Protein AF-A0A3S9T1Z1-F1 (afdb_monomer_lite)

Sequence (65 aa):
MLTMEQIYFIKNLVEKKGYSLRKTAKITGHDFKTVKKYVEKDDWNLKPNARKKRGSKLDKFKPII

Secondary structure (DSSP, 8-state):
---HHHHHHHHHHHHTT---HHHHHHHHT--HHHHHHHHS----SPPPPPPP-PPPGGGGGS---

pLDDT: mean 89.78, std 6.26, range [72.69, 96.81]

Organism: NCBI:txid1323375

Foldseek 3Di:
DDDPVLLVVLQCCCPVVVDDLVVSCVVSVHDSVVSVVSNPDPDPDDDPDDDPDDDDPCVVVDDDD

Radius of gyration: 22.45 Å; chains: 1; bounding box: 50×19×58 Å

Structure (mmCIF, N/CA/C/O backbone):
data_AF-A0A3S9T1Z1-F1
#
_entry.id   AF-A0A3S9T1Z1-F1
#
loop_
_atom_site.group_PDB
_atom_site.id
_atom_site.type_symbol
_atom_site.label_atom_id
_atom_site.label_alt_id
_atom_site.label_comp_id
_atom_site.label_asym_id
_atom_site.label_entity_id
_atom_site.label_seq_id
_atom_site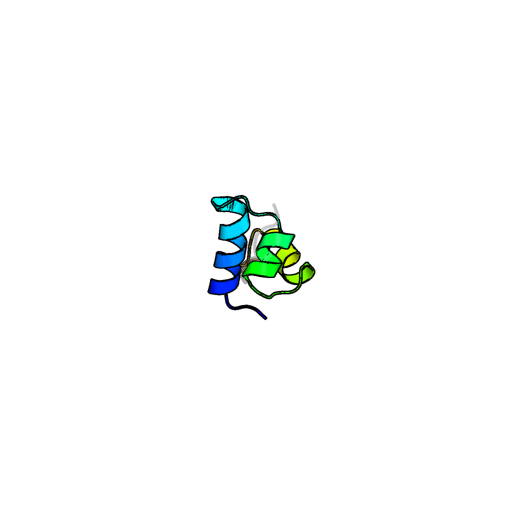.pdbx_PDB_ins_code
_atom_site.Cartn_x
_atom_site.Cartn_y
_atom_site.Cartn_z
_atom_site.occupancy
_atom_site.B_iso_or_equiv
_atom_site.auth_seq_id
_atom_site.auth_comp_id
_atom_site.auth_asym_id
_atom_site.auth_atom_id
_atom_site.pdbx_PDB_model_num
ATOM 1 N N . MET A 1 1 ? -11.677 -5.102 -4.898 1.00 78.06 1 MET A N 1
ATOM 2 C CA . MET A 1 1 ? -10.401 -4.354 -4.792 1.00 78.06 1 MET A CA 1
ATOM 3 C C . MET A 1 1 ? -10.715 -2.980 -4.228 1.00 78.06 1 MET A C 1
ATOM 5 O O . MET A 1 1 ? -11.778 -2.473 -4.551 1.00 78.06 1 MET A O 1
ATOM 9 N N . LEU A 1 2 ? -9.847 -2.420 -3.382 1.00 88.69 2 LEU A N 1
ATOM 10 C CA . LEU A 1 2 ? -10.040 -1.072 -2.838 1.00 88.69 2 LEU A CA 1
ATOM 11 C C . LEU A 1 2 ? -9.748 0.011 -3.884 1.00 88.69 2 LEU A C 1
ATOM 13 O O . LEU A 1 2 ? -8.961 -0.218 -4.805 1.00 88.69 2 LEU A O 1
ATOM 17 N N . THR A 1 3 ? -10.353 1.186 -3.710 1.00 93.31 3 THR A N 1
ATOM 18 C CA . THR A 1 3 ? -10.017 2.383 -4.493 1.00 93.31 3 THR A CA 1
ATOM 19 C C . THR A 1 3 ? -8.669 2.952 -4.049 1.00 93.31 3 THR A C 1
ATOM 21 O O . THR A 1 3 ? -8.246 2.758 -2.908 1.00 93.31 3 THR A O 1
ATOM 24 N N . MET A 1 4 ? -7.979 3.683 -4.933 1.00 91.88 4 MET A N 1
ATOM 25 C CA . MET A 1 4 ? -6.694 4.313 -4.587 1.00 91.88 4 MET A CA 1
ATOM 26 C C . MET A 1 4 ? -6.807 5.236 -3.373 1.00 91.88 4 MET A C 1
ATOM 28 O O . MET A 1 4 ? -5.908 5.258 -2.539 1.00 91.88 4 MET A O 1
ATOM 32 N N . GLU A 1 5 ? -7.931 5.935 -3.229 1.00 94.00 5 GLU A N 1
ATOM 33 C CA . GLU A 1 5 ? -8.211 6.781 -2.070 1.00 94.00 5 GLU A CA 1
ATOM 34 C C . GLU A 1 5 ? -8.211 5.983 -0.759 1.00 94.00 5 GLU A C 1
ATOM 36 O O . GLU A 1 5 ? -7.532 6.359 0.197 1.00 94.00 5 GLU A O 1
ATOM 41 N N . GLN A 1 6 ? -8.888 4.831 -0.728 1.00 93.88 6 GLN A N 1
ATOM 42 C CA . GLN A 1 6 ? -8.907 3.964 0.451 1.00 93.88 6 GLN A CA 1
ATOM 43 C C . GLN A 1 6 ? -7.515 3.409 0.777 1.00 93.88 6 GLN A C 1
ATOM 45 O O . GLN A 1 6 ? -7.135 3.323 1.944 1.00 93.88 6 GLN A O 1
ATOM 50 N N . ILE A 1 7 ? -6.731 3.061 -0.245 1.00 93.69 7 ILE A N 1
ATOM 51 C CA . ILE A 1 7 ? -5.355 2.575 -0.082 1.00 93.69 7 ILE A CA 1
ATOM 52 C C . ILE A 1 7 ? -4.474 3.665 0.538 1.00 93.69 7 ILE A C 1
ATOM 54 O O . ILE A 1 7 ? -3.776 3.411 1.522 1.00 93.69 7 ILE A O 1
ATOM 58 N N . TYR A 1 8 ? -4.545 4.889 0.010 1.00 93.44 8 TYR A N 1
ATOM 59 C CA . TYR A 1 8 ? -3.829 6.038 0.563 1.00 93.44 8 TYR A CA 1
ATOM 60 C C . TYR A 1 8 ? -4.268 6.356 1.989 1.00 93.44 8 TYR A C 1
ATOM 62 O O . TYR A 1 8 ? -3.429 6.659 2.838 1.00 93.44 8 TYR A O 1
ATOM 70 N N . PHE A 1 9 ? -5.565 6.258 2.279 1.00 94.88 9 PHE A N 1
ATOM 71 C CA . PHE A 1 9 ? -6.087 6.444 3.625 1.00 94.88 9 PHE A CA 1
ATOM 72 C C . PHE A 1 9 ? -5.503 5.414 4.601 1.00 94.88 9 PHE A C 1
ATOM 74 O O . PHE A 1 9 ? -4.959 5.801 5.635 1.00 94.88 9 PHE A O 1
ATOM 81 N N . ILE A 1 10 ? -5.518 4.124 4.248 1.00 94.56 10 ILE A N 1
ATOM 82 C CA . ILE A 1 10 ? -4.918 3.043 5.046 1.00 94.56 10 ILE A CA 1
ATOM 83 C C . ILE A 1 10 ? -3.430 3.309 5.312 1.00 94.56 10 ILE A C 1
ATOM 85 O O . ILE A 1 10 ? -2.993 3.219 6.461 1.00 94.56 10 ILE A O 1
ATOM 89 N N . LYS A 1 11 ? -2.663 3.669 4.276 1.00 93.31 11 LYS A N 1
ATOM 90 C CA . LYS A 1 11 ? -1.221 3.930 4.388 1.00 93.31 11 LYS A CA 1
ATOM 91 C C . LYS A 1 11 ? -0.935 5.138 5.287 1.00 93.31 11 LYS A C 1
ATOM 93 O O . LYS A 1 11 ? -0.144 5.037 6.221 1.00 93.31 11 LYS A O 1
ATOM 98 N N . ASN A 1 12 ? -1.685 6.230 5.118 1.00 94.62 12 ASN A N 1
ATOM 99 C CA . ASN A 1 12 ? -1.592 7.415 5.976 1.00 94.62 12 ASN A CA 1
ATOM 100 C C . ASN A 1 12 ? -1.896 7.110 7.456 1.00 94.62 12 ASN A C 1
ATOM 102 O O . ASN A 1 12 ? -1.253 7.679 8.338 1.00 94.62 12 ASN A O 1
ATOM 106 N N . LEU A 1 13 ? -2.862 6.233 7.755 1.00 95.50 13 LEU A N 1
ATOM 107 C CA . LEU A 1 13 ? -3.180 5.854 9.138 1.00 95.50 13 LEU A CA 1
ATOM 108 C C . LEU A 1 13 ? -2.006 5.150 9.836 1.00 95.50 13 LEU A C 1
ATOM 110 O O . LEU A 1 13 ? -1.824 5.327 11.039 1.00 95.50 13 LEU A O 1
ATOM 114 N N . VAL A 1 14 ? -1.210 4.377 9.101 1.00 94.50 14 VAL A N 1
ATOM 115 C CA . VAL A 1 14 ? -0.053 3.669 9.661 1.00 94.50 14 VAL A CA 1
ATOM 116 C C . VAL A 1 14 ? 1.179 4.569 9.690 1.00 94.50 14 VAL A C 1
ATOM 118 O O . VAL A 1 14 ? 1.757 4.756 10.753 1.00 94.50 14 VAL A O 1
ATOM 121 N N . GLU A 1 15 ? 1.550 5.176 8.564 1.00 92.94 15 GLU A N 1
ATOM 122 C CA . GLU A 1 15 ? 2.803 5.935 8.442 1.00 92.94 15 GLU A CA 1
ATOM 123 C C . GLU A 1 15 ? 2.742 7.296 9.134 1.00 92.94 15 GLU A C 1
ATOM 125 O O . GLU A 1 15 ? 3.655 7.661 9.866 1.00 92.94 15 GLU A O 1
ATOM 130 N N . LYS A 1 16 ? 1.658 8.055 8.922 1.00 94.12 16 LYS A N 1
ATOM 131 C CA . LYS A 1 16 ? 1.549 9.423 9.452 1.00 94.12 16 LYS A CA 1
ATOM 132 C C . LYS A 1 16 ? 0.969 9.457 10.856 1.00 94.12 16 LYS A C 1
ATOM 134 O O . LYS A 1 16 ? 1.402 10.261 11.671 1.00 94.12 16 LYS A O 1
ATOM 139 N N . LYS A 1 17 ? -0.037 8.620 11.137 1.00 93.75 17 LYS A N 1
ATOM 140 C CA . LYS A 1 17 ? -0.679 8.578 12.464 1.00 93.75 17 LYS A CA 1
ATOM 141 C C . LYS A 1 17 ? -0.077 7.535 13.411 1.00 93.75 17 LYS A C 1
ATOM 143 O O . LYS A 1 17 ? -0.432 7.542 14.586 1.00 93.75 17 LYS A O 1
ATOM 148 N N . GLY A 1 18 ? 0.790 6.639 12.930 1.00 94.62 18 GLY A N 1
ATOM 149 C CA . GLY A 1 18 ? 1.441 5.623 13.764 1.00 94.62 18 GLY A CA 1
ATOM 150 C C . GLY A 1 18 ? 0.497 4.537 14.291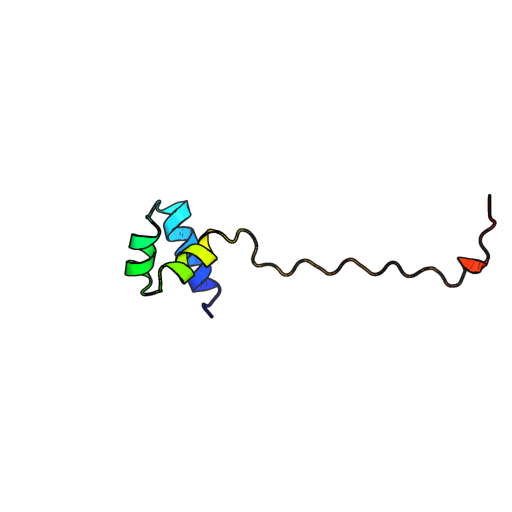 1.00 94.62 18 GLY A C 1
ATOM 151 O O . GLY A 1 18 ? 0.787 3.906 15.308 1.00 94.62 18 GLY A O 1
ATOM 152 N N . TYR A 1 19 ? -0.670 4.328 13.672 1.00 96.06 19 TYR A N 1
ATOM 153 C CA . TYR A 1 19 ? -1.599 3.301 14.142 1.00 96.06 19 TYR A CA 1
ATOM 154 C C . TYR A 1 19 ? -1.123 1.891 13.794 1.00 96.06 19 TYR A C 1
ATOM 156 O O . TYR A 1 19 ? -0.586 1.628 12.720 1.00 96.06 19 TYR A O 1
ATOM 164 N N . SER A 1 20 ? -1.398 0.947 14.698 1.00 96.31 20 SER A N 1
ATOM 165 C CA . SER A 1 20 ? -1.145 -0.468 14.441 1.00 96.31 20 SER A CA 1
ATOM 166 C C . SER A 1 20 ? -2.070 -1.007 13.348 1.00 96.31 20 SER A C 1
ATOM 168 O O . SER A 1 20 ? -3.237 -0.621 13.252 1.00 96.31 20 SER A O 1
ATOM 170 N N . LEU A 1 21 ? -1.586 -1.986 12.579 1.00 95.50 21 LEU A N 1
ATOM 171 C CA . LEU A 1 21 ? -2.344 -2.632 11.499 1.00 95.50 21 LEU A CA 1
ATOM 172 C C . LEU A 1 21 ? -3.729 -3.134 11.953 1.00 95.50 21 LEU A C 1
ATOM 174 O O . LEU A 1 21 ? -4.712 -2.999 11.227 1.00 95.50 21 LEU A O 1
ATOM 178 N N . ARG A 1 22 ? -3.836 -3.664 13.183 1.00 96.19 22 ARG A N 1
ATOM 179 C CA . ARG A 1 22 ? -5.115 -4.117 13.763 1.00 96.19 22 ARG A CA 1
ATOM 180 C C . ARG A 1 22 ? -6.081 -2.962 14.031 1.00 96.19 22 ARG A C 1
ATOM 182 O O . ARG A 1 22 ? -7.280 -3.115 13.812 1.00 96.19 22 ARG A O 1
ATOM 189 N N . LYS A 1 23 ? -5.583 -1.817 14.507 1.00 96.81 23 LYS A N 1
ATOM 190 C CA . LYS A 1 23 ? -6.406 -0.620 14.722 1.00 96.81 23 LYS A CA 1
ATOM 191 C C . LYS A 1 23 ? -6.890 -0.061 13.383 1.00 96.81 23 LYS A C 1
ATOM 193 O O . LYS A 1 23 ? -8.071 0.235 13.246 1.00 96.81 23 LYS A O 1
ATOM 198 N N . THR A 1 24 ? -6.015 -0.016 12.383 1.00 96.19 24 THR A N 1
ATOM 199 C CA . THR A 1 24 ? -6.346 0.410 11.017 1.00 96.19 24 THR A CA 1
ATOM 200 C C . THR A 1 24 ? -7.408 -0.489 10.376 1.00 96.19 24 THR A C 1
ATOM 202 O O . THR A 1 24 ? -8.340 0.021 9.757 1.00 96.19 24 THR A O 1
ATOM 205 N N . ALA A 1 25 ? -7.344 -1.807 10.592 1.00 96.38 25 ALA A N 1
ATOM 206 C CA . ALA A 1 25 ? -8.369 -2.754 10.139 1.00 96.38 25 ALA A CA 1
ATOM 207 C C . ALA A 1 25 ? -9.743 -2.481 10.771 1.00 96.38 25 ALA A C 1
ATOM 209 O O . ALA A 1 25 ? -10.743 -2.429 10.062 1.00 96.38 25 ALA A O 1
ATOM 210 N N . LYS A 1 26 ? -9.794 -2.204 12.083 1.00 96.75 26 LYS A N 1
ATOM 211 C CA . LYS A 1 26 ? -11.045 -1.825 12.764 1.00 96.75 26 LYS A CA 1
ATOM 212 C C . LYS A 1 26 ? -11.622 -0.500 12.257 1.00 96.75 26 LYS A C 1
ATOM 214 O O . LYS A 1 26 ? -12.828 -0.404 12.092 1.00 96.75 26 LYS A O 1
ATOM 219 N N . ILE A 1 27 ? -10.774 0.502 12.010 1.00 95.38 27 ILE A N 1
ATOM 220 C CA . ILE A 1 27 ? -11.203 1.829 11.529 1.00 95.38 27 ILE A CA 1
ATOM 221 C C . ILE A 1 27 ? -11.737 1.754 10.097 1.00 95.38 27 ILE A C 1
ATOM 223 O O . ILE A 1 27 ? -12.740 2.378 9.778 1.00 95.38 27 ILE A O 1
ATOM 227 N N . THR A 1 28 ? -11.048 1.012 9.230 1.00 93.31 28 THR A N 1
ATOM 228 C CA . THR A 1 28 ? -11.402 0.917 7.806 1.00 93.31 28 THR A CA 1
ATOM 229 C C . THR A 1 28 ? -12.456 -0.153 7.514 1.00 93.31 28 THR A C 1
ATOM 231 O O . THR A 1 28 ? -13.012 -0.174 6.423 1.00 93.31 28 THR A O 1
ATOM 234 N N . GLY A 1 29 ? -12.745 -1.041 8.472 1.00 95.25 29 GLY A N 1
ATOM 235 C CA . GLY A 1 29 ? -13.691 -2.145 8.293 1.00 95.25 29 GLY A CA 1
ATOM 236 C C . GLY A 1 29 ? -13.195 -3.227 7.329 1.00 95.25 29 GLY A C 1
ATOM 237 O O . GLY A 1 29 ? -13.990 -4.003 6.804 1.00 95.25 29 GLY A O 1
ATOM 238 N N . HIS A 1 30 ? -11.888 -3.280 7.063 1.00 94.50 30 HIS A N 1
ATOM 239 C CA . HIS A 1 30 ? -11.283 -4.248 6.152 1.00 94.50 30 HIS A CA 1
ATOM 240 C C . HIS A 1 30 ? -10.552 -5.357 6.903 1.00 94.50 30 HIS A C 1
ATOM 242 O O . HIS A 1 30 ? -10.034 -5.155 8.001 1.00 94.50 30 HIS A O 1
ATOM 248 N N . ASP A 1 31 ? -10.453 -6.529 6.272 1.00 95.44 31 ASP A N 1
ATOM 249 C CA . ASP A 1 31 ? -9.699 -7.645 6.836 1.00 95.44 31 ASP A CA 1
ATOM 250 C C . ASP A 1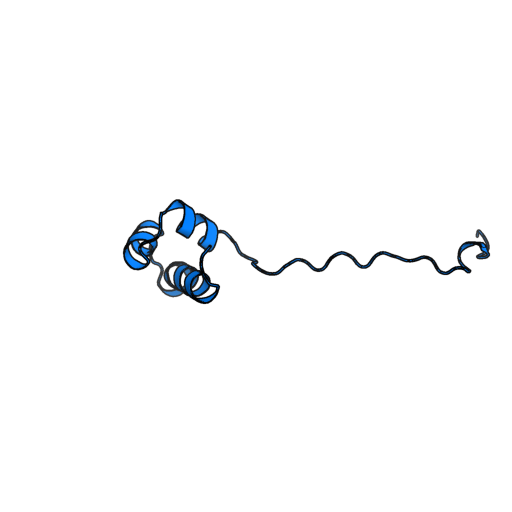 31 ? -8.209 -7.290 6.995 1.00 95.44 31 ASP A C 1
ATOM 252 O O . ASP A 1 31 ? -7.616 -6.572 6.179 1.00 95.44 31 ASP A O 1
ATOM 256 N N . PHE A 1 32 ?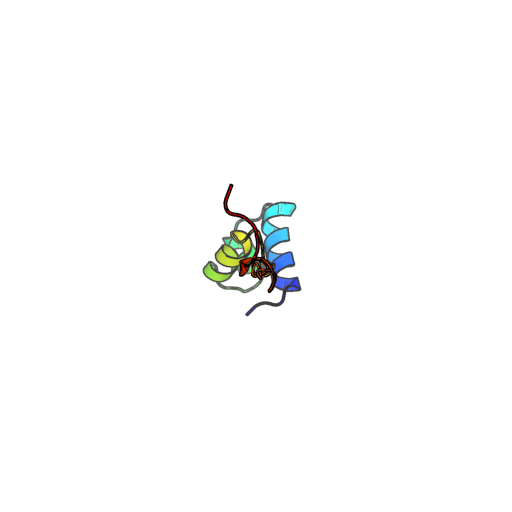 -7.590 -7.841 8.038 1.00 95.44 32 PHE A N 1
ATOM 257 C CA . PHE A 1 32 ? -6.207 -7.597 8.424 1.00 95.44 32 PHE A CA 1
ATOM 258 C C . PHE A 1 32 ? -5.225 -7.907 7.292 1.00 95.44 32 PHE A C 1
ATOM 260 O O . PHE A 1 32 ? -4.291 -7.138 7.062 1.00 95.44 32 PHE A O 1
ATOM 267 N N . LYS A 1 33 ? -5.444 -9.003 6.551 1.00 95.38 33 LYS A N 1
ATOM 268 C CA . LYS A 1 33 ? -4.592 -9.378 5.410 1.00 95.38 33 LYS A CA 1
ATOM 269 C C . LYS A 1 33 ? -4.605 -8.308 4.324 1.00 95.38 33 LYS A C 1
ATOM 271 O O . LYS A 1 33 ? -3.570 -8.019 3.732 1.00 95.38 33 LYS A O 1
ATOM 276 N N . THR A 1 34 ? -5.767 -7.702 4.098 1.00 94.19 34 THR A N 1
ATOM 277 C CA . THR A 1 34 ? -5.959 -6.599 3.155 1.00 94.19 34 THR A CA 1
ATOM 278 C C . THR A 1 34 ? -5.122 -5.405 3.584 1.00 94.19 34 THR A C 1
ATOM 280 O O . THR A 1 34 ? -4.256 -4.965 2.837 1.00 94.19 34 THR A O 1
ATOM 283 N N . VAL A 1 35 ? -5.301 -4.938 4.821 1.00 95.12 35 VAL A N 1
ATOM 284 C CA . VAL A 1 35 ? -4.546 -3.803 5.369 1.00 95.12 35 VAL A CA 1
ATOM 285 C C . VAL A 1 35 ? -3.042 -4.058 5.296 1.00 95.12 35 VAL A C 1
ATOM 287 O O . VAL A 1 35 ? -2.314 -3.221 4.775 1.00 95.12 35 VAL A O 1
ATOM 290 N N . LYS A 1 36 ? -2.582 -5.239 5.727 1.00 95.56 36 LYS A N 1
ATOM 291 C CA . LYS A 1 36 ? -1.170 -5.633 5.661 1.00 95.56 36 LYS A CA 1
ATOM 292 C C . LYS A 1 36 ? -0.626 -5.565 4.229 1.00 95.56 36 LYS A C 1
ATOM 294 O O . LYS A 1 36 ? 0.368 -4.889 3.995 1.00 95.56 36 LYS A O 1
ATOM 299 N N . LYS A 1 37 ? -1.332 -6.167 3.265 1.00 93.75 37 LYS A N 1
ATOM 300 C CA . LYS A 1 37 ? -0.968 -6.137 1.839 1.00 93.75 37 LYS A CA 1
ATOM 301 C C . LYS A 1 37 ? -0.821 -4.712 1.302 1.00 93.75 37 LYS A C 1
ATOM 303 O O . LYS A 1 37 ? 0.071 -4.461 0.499 1.00 93.75 37 LYS A O 1
ATOM 308 N N . TYR A 1 38 ? -1.727 -3.810 1.676 1.00 92.81 38 TYR A N 1
ATOM 309 C CA . TYR A 1 38 ? -1.732 -2.440 1.160 1.00 92.81 38 TYR A CA 1
ATOM 310 C C . TYR A 1 38 ? -0.685 -1.543 1.837 1.00 92.81 38 TYR A C 1
ATOM 312 O O . TYR A 1 38 ? -0.172 -0.633 1.192 1.00 92.81 38 TYR A O 1
ATOM 320 N N . VAL A 1 39 ? -0.343 -1.817 3.098 1.00 93.06 39 VAL A N 1
ATOM 321 C CA . VAL A 1 39 ? 0.702 -1.096 3.841 1.00 93.06 39 VAL A CA 1
ATOM 322 C C . VAL A 1 39 ? 2.102 -1.514 3.391 1.00 93.06 39 VAL A C 1
ATOM 324 O O . VAL A 1 39 ? 2.940 -0.652 3.175 1.00 93.06 39 VAL A O 1
ATOM 327 N N . GLU A 1 40 ? 2.348 -2.813 3.195 1.00 92.69 40 GLU A N 1
ATOM 328 C CA . GLU A 1 40 ? 3.664 -3.344 2.788 1.00 92.69 40 GLU A CA 1
ATOM 329 C C . GLU A 1 40 ? 4.022 -3.045 1.326 1.00 92.69 40 GLU A C 1
ATOM 331 O O . GLU A 1 40 ? 5.148 -3.281 0.896 1.00 92.69 40 GLU A O 1
ATOM 336 N N . LYS A 1 41 ? 3.065 -2.565 0.527 1.00 89.56 41 LYS A N 1
ATOM 337 C CA . LYS A 1 41 ? 3.317 -2.254 -0.874 1.00 89.56 41 LYS A CA 1
ATOM 338 C C . LYS A 1 41 ? 3.793 -0.811 -1.024 1.00 89.56 41 LYS A C 1
ATOM 340 O O . LYS A 1 41 ? 3.029 0.145 -0.847 1.00 89.56 41 LYS A O 1
ATOM 345 N N . ASP A 1 42 ? 5.048 -0.671 -1.426 1.00 80.38 42 ASP A N 1
ATOM 346 C CA . ASP A 1 42 ? 5.672 0.636 -1.632 1.00 80.38 42 ASP A CA 1
ATOM 347 C C . ASP A 1 42 ? 5.217 1.312 -2.922 1.00 80.38 42 ASP A C 1
ATOM 349 O O . ASP A 1 42 ? 4.883 2.497 -2.902 1.00 80.38 42 ASP A O 1
ATOM 353 N N . ASP A 1 43 ? 5.128 0.549 -4.016 1.00 82.00 43 ASP A N 1
ATOM 354 C CA . ASP A 1 43 ? 4.809 1.081 -5.340 1.00 82.00 43 ASP A CA 1
ATOM 355 C C . ASP A 1 43 ? 3.570 0.409 -5.959 1.00 82.00 43 ASP A C 1
ATOM 357 O O . ASP A 1 43 ? 3.452 -0.820 -6.062 1.00 82.00 43 ASP A O 1
ATOM 361 N N . TRP A 1 44 ? 2.618 1.248 -6.367 1.00 76.56 44 TRP A N 1
ATOM 362 C CA . TRP A 1 44 ? 1.394 0.860 -7.071 1.00 76.56 44 TRP A CA 1
ATOM 363 C C . TRP A 1 44 ? 1.484 1.110 -8.573 1.00 76.56 44 TRP A C 1
ATOM 365 O O . TRP A 1 44 ? 0.609 0.645 -9.305 1.00 76.56 44 TRP A O 1
ATOM 375 N N . ASN A 1 45 ? 2.529 1.802 -9.029 1.00 82.12 45 ASN A N 1
ATOM 376 C CA . ASN A 1 45 ? 2.714 2.097 -10.432 1.00 82.12 45 ASN A CA 1
ATOM 377 C C . ASN A 1 45 ? 3.055 0.831 -11.210 1.00 82.12 45 ASN A C 1
ATOM 379 O O . ASN A 1 45 ? 3.810 -0.047 -10.781 1.00 82.12 45 ASN A O 1
ATOM 383 N N . LEU A 1 46 ? 2.488 0.757 -12.410 1.00 79.38 46 LEU A N 1
ATOM 384 C CA . LEU A 1 46 ? 2.909 -0.220 -13.395 1.00 79.38 46 LEU A CA 1
ATOM 385 C C . LEU A 1 46 ? 4.324 0.155 -13.826 1.00 79.38 46 LEU A C 1
ATOM 387 O O . LEU A 1 46 ? 4.552 1.250 -14.344 1.00 79.38 46 LEU A O 1
ATOM 391 N N . LYS A 1 47 ? 5.278 -0.755 -13.616 1.00 81.94 47 LYS A N 1
ATOM 392 C CA . LYS A 1 47 ? 6.626 -0.565 -14.148 1.00 81.94 47 LYS A CA 1
ATOM 393 C C . LYS A 1 47 ? 6.516 -0.447 -15.671 1.00 81.94 47 LYS A C 1
ATOM 395 O O . LYS A 1 47 ? 5.909 -1.327 -16.290 1.00 81.94 47 LYS A O 1
ATOM 400 N N . PRO A 1 48 ? 7.066 0.612 -16.289 1.00 81.75 48 PRO A N 1
ATOM 401 C CA . PRO A 1 48 ? 7.046 0.727 -17.734 1.00 81.75 48 PRO A CA 1
ATOM 402 C C . PRO A 1 48 ? 7.792 -0.467 -18.326 1.00 81.75 48 PRO A C 1
ATOM 404 O O . PRO A 1 48 ? 8.893 -0.812 -17.888 1.00 81.75 48 PRO A O 1
ATOM 407 N N . ASN A 1 49 ? 7.184 -1.112 -19.320 1.00 8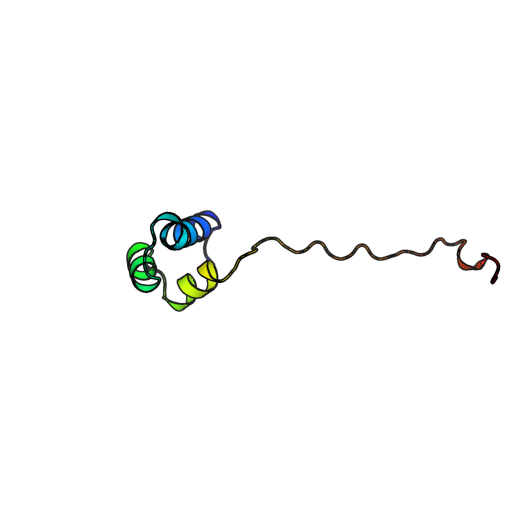0.62 49 ASN A N 1
ATOM 408 C CA . ASN A 1 49 ? 7.842 -2.197 -20.032 1.00 80.62 49 ASN A CA 1
ATOM 409 C C . ASN A 1 49 ? 9.148 -1.677 -20.637 1.00 80.62 49 ASN A C 1
ATOM 411 O O . ASN A 1 49 ? 9.165 -0.610 -21.259 1.00 80.62 49 ASN A O 1
ATOM 415 N N . ALA A 1 50 ? 10.231 -2.443 -20.478 1.00 83.88 50 ALA A N 1
ATOM 416 C CA . ALA A 1 50 ? 11.506 -2.097 -21.086 1.00 83.88 50 ALA A CA 1
ATOM 417 C C . ALA A 1 50 ? 11.298 -1.863 -22.587 1.00 83.88 50 ALA A C 1
ATOM 419 O O . ALA A 1 50 ? 10.718 -2.696 -23.293 1.00 83.88 50 ALA A O 1
ATOM 420 N N . ARG A 1 51 ? 11.750 -0.704 -23.078 1.00 82.56 51 ARG A N 1
ATOM 421 C CA . ARG A 1 51 ? 11.648 -0.370 -24.498 1.00 82.56 51 ARG A CA 1
ATOM 422 C C . ARG A 1 51 ? 12.369 -1.459 -25.284 1.00 82.56 51 ARG A C 1
ATOM 424 O O . ARG A 1 51 ? 13.579 -1.628 -25.140 1.00 82.56 51 ARG A O 1
ATOM 431 N N . LYS A 1 52 ? 11.629 -2.194 -26.119 1.00 83.81 52 LYS A N 1
ATOM 432 C CA . LYS A 1 52 ? 12.218 -3.209 -26.997 1.00 83.81 52 LYS A CA 1
ATOM 433 C C . LYS A 1 52 ? 13.294 -2.532 -27.848 1.00 83.81 52 LYS A C 1
ATOM 435 O O . LYS A 1 52 ? 12.985 -1.612 -28.613 1.00 83.81 52 LYS A O 1
ATOM 440 N N . LYS A 1 53 ? 14.551 -2.962 -27.697 1.00 82.12 53 LYS A N 1
ATOM 441 C CA . LYS A 1 53 ? 15.647 -2.521 -28.563 1.00 82.12 53 LYS A CA 1
ATOM 442 C C . LYS A 1 53 ? 15.361 -3.074 -29.956 1.00 82.12 53 LYS A C 1
ATOM 444 O O . LYS A 1 53 ? 15.430 -4.278 -30.176 1.00 82.12 53 LYS A O 1
ATOM 449 N N . ARG A 1 54 ? 14.951 -2.198 -30.871 1.00 82.81 54 ARG A N 1
ATOM 450 C CA . ARG A 1 54 ? 14.806 -2.533 -32.288 1.00 82.81 54 ARG A CA 1
ATOM 451 C C . ARG A 1 54 ? 16.132 -2.202 -32.955 1.00 82.81 54 ARG A C 1
ATOM 453 O O . ARG A 1 54 ? 16.568 -1.058 -32.860 1.00 82.81 54 ARG A O 1
ATOM 460 N N . GLY A 1 55 ? 16.758 -3.196 -33.577 1.00 84.19 55 GLY A N 1
ATOM 461 C CA . GLY A 1 55 ? 17.911 -2.952 -34.438 1.00 84.19 55 GLY A CA 1
ATOM 462 C C . GLY A 1 55 ? 17.511 -2.082 -35.628 1.00 84.19 55 GLY A C 1
ATOM 463 O O . GLY A 1 55 ? 16.368 -2.137 -36.098 1.00 84.19 55 GLY A O 1
ATOM 464 N N . SER A 1 56 ? 18.443 -1.268 -36.111 1.00 85.69 56 SER A N 1
ATOM 465 C CA . SER A 1 56 ? 18.296 -0.621 -37.410 1.00 85.69 56 SER A CA 1
ATOM 466 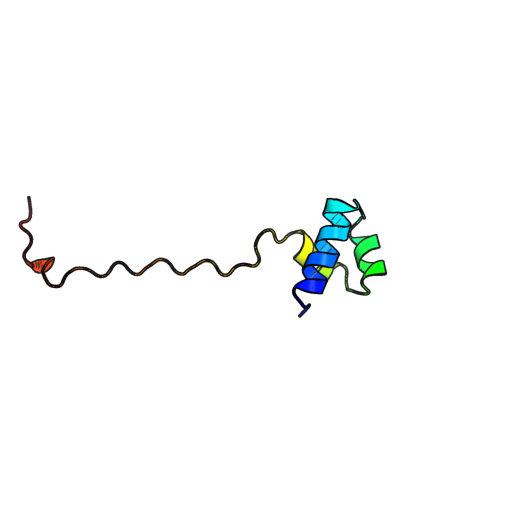C C . SER A 1 56 ? 18.293 -1.691 -38.498 1.00 85.69 56 SER A C 1
ATOM 468 O O . SER A 1 56 ? 19.022 -2.678 -38.413 1.00 85.69 56 SER A O 1
ATOM 470 N N . LYS A 1 57 ? 17.535 -1.481 -39.581 1.00 85.25 57 LYS A N 1
ATOM 471 C CA . LYS A 1 57 ? 17.633 -2.352 -40.768 1.00 85.25 57 LYS A CA 1
ATOM 472 C C . LYS A 1 57 ? 19.067 -2.409 -41.316 1.00 85.25 57 LYS A C 1
ATOM 474 O O . LYS A 1 57 ? 19.437 -3.407 -41.927 1.00 85.25 57 LYS A O 1
ATOM 479 N N . LEU A 1 58 ? 19.853 -1.358 -41.062 1.00 86.31 58 LEU A N 1
ATOM 480 C CA . LEU A 1 58 ? 21.245 -1.229 -41.479 1.00 86.31 58 LEU A CA 1
ATOM 481 C C . LEU A 1 58 ? 22.246 -1.916 -40.542 1.00 86.31 58 LEU A C 1
ATOM 483 O O . LEU A 1 58 ? 23.412 -2.018 -40.903 1.00 86.31 58 LEU A O 1
ATOM 487 N N . ASP A 1 59 ? 21.821 -2.421 -39.376 1.00 84.38 59 ASP A N 1
ATOM 488 C CA . ASP A 1 59 ? 22.730 -3.123 -38.455 1.00 84.38 59 ASP A CA 1
ATOM 489 C C . ASP A 1 59 ? 23.379 -4.352 -39.110 1.00 84.38 59 ASP A C 1
ATOM 491 O O . ASP A 1 59 ? 24.498 -4.704 -38.758 1.00 84.38 59 ASP A O 1
ATOM 495 N N . LYS A 1 60 ? 22.727 -4.945 -40.121 1.00 85.12 60 LYS A N 1
ATOM 496 C CA . LYS A 1 60 ? 23.263 -6.063 -40.916 1.00 85.12 60 LYS A CA 1
ATOM 497 C C . LYS A 1 60 ? 24.495 -5.701 -41.752 1.00 85.12 60 LYS A C 1
ATOM 499 O O . LYS A 1 60 ? 25.224 -6.597 -42.150 1.00 85.12 60 LYS A O 1
ATOM 504 N N . PHE A 1 61 ? 24.684 -4.418 -42.057 1.00 87.56 61 PHE A N 1
ATOM 505 C CA . PHE A 1 61 ? 25.741 -3.929 -42.948 1.00 87.56 61 PHE A CA 1
ATOM 506 C C . PHE A 1 61 ? 26.850 -3.188 -42.197 1.00 87.56 61 PHE A C 1
ATOM 508 O O . PHE A 1 61 ? 27.734 -2.609 -42.825 1.00 87.56 61 PHE A O 1
ATOM 515 N N . LYS A 1 62 ? 26.804 -3.153 -40.861 1.00 87.81 62 LYS A N 1
ATOM 516 C CA . LYS A 1 62 ? 27.872 -2.540 -40.070 1.00 87.81 62 LYS A CA 1
ATOM 517 C C . LYS A 1 62 ? 29.122 -3.426 -40.142 1.00 87.81 62 LYS A C 1
ATOM 519 O O . LYS A 1 62 ? 28.986 -4.641 -39.998 1.00 87.81 62 LYS A O 1
ATOM 524 N N . PRO A 1 63 ? 30.315 -2.850 -40.369 1.00 84.25 63 PRO A N 1
ATOM 525 C CA . PRO A 1 63 ? 31.545 -3.627 -40.400 1.00 84.25 63 PRO A CA 1
ATOM 526 C C . PRO A 1 63 ? 31.788 -4.273 -39.033 1.00 84.25 63 PRO A C 1
ATOM 528 O O . PRO A 1 63 ? 31.571 -3.645 -37.994 1.00 84.25 63 PRO A O 1
ATOM 531 N N . ILE A 1 64 ? 32.225 -5.530 -39.050 1.00 81.44 64 ILE A N 1
ATOM 532 C CA . ILE A 1 64 ? 32.731 -6.220 -37.864 1.00 81.44 64 ILE A CA 1
ATOM 533 C C . ILE A 1 64 ? 34.175 -5.738 -37.704 1.00 81.44 64 ILE A C 1
ATOM 535 O O . ILE A 1 64 ? 34.995 -5.994 -38.585 1.00 81.44 64 ILE A O 1
ATOM 539 N N . ILE A 1 65 ? 34.432 -4.962 -36.651 1.00 72.69 65 ILE A N 1
ATOM 540 C CA . ILE A 1 65 ? 35.773 -4.504 -36.253 1.00 72.69 65 ILE A CA 1
ATOM 541 C C . ILE A 1 65 ? 36.333 -5.503 -35.249 1.00 72.69 65 ILE A C 1
ATOM 543 O O . ILE A 1 65 ? 35.550 -5.904 -34.355 1.00 72.69 65 ILE A O 1
#